Protein AF-A0A1U9V2F8-F1 (afdb_monomer)

Foldseek 3Di:
DPPPDDDDDDDCVPGPVVVVDDDDDDDDDDPVVVVVVVVVCVVVVPPPVVQAFEEDEPVCVVVVVVVVVVVPGGDYDYDD

Secondary structure (DSSP, 8-state):
--SS-------IIIIIITTT-------S--HHHHHHHHHHHHHTT--SGGGEEEEE-GGGHHHHHHTGGGT---EEEE--

Mean predicted aligned error: 9.19 Å

Organism: Cupriavidus necator (NCBI:txid106590)

Nearest PDB structures (foldseek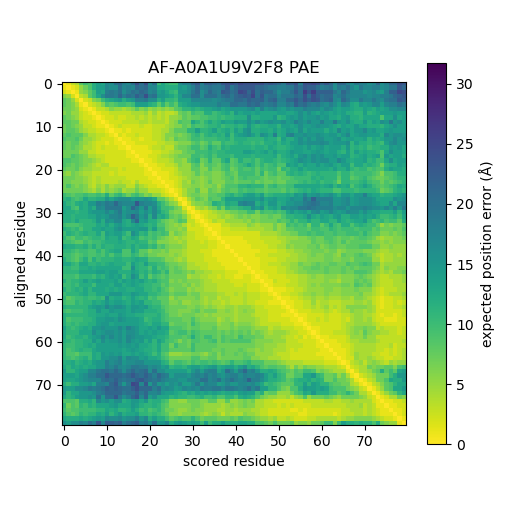):
  3gfb-assembly1_D  TM=7.998E-01  e=1.605E+00  Thermococcus kodakarensis KOD1
  5kia-assembly1_A-2  TM=7.998E-01  e=5.743E+00  Burkholderia thailandensis E264

pLDDT: mean 80.61, std 11.82, range [44.88, 94.69]

Solvent-accessible surface area (backbone atoms only — not comparable to full-atom values): 5340 Å² total; per-residue (Å²): 91,96,80,91,50,80,87,88,83,79,53,65,58,78,60,24,61,76,64,70,55,83,90,82,90,83,79,80,82,53,72,68,63,55,58,53,47,56,60,52,31,61,78,69,66,51,71,72,67,75,57,49,70,43,81,36,50,73,90,45,47,73,59,65,62,56,52,56,78,68,70,79,57,67,41,72,43,79,54,133

Radius of gyration: 18.68 Å; Cα contacts (8 Å, |Δi|>4): 49; chains: 1; bounding box: 33×29×49 Å

Structure (mmCIF, N/CA/C/O backbone):
data_AF-A0A1U9V2F8-F1
#
_entry.id   AF-A0A1U9V2F8-F1
#
loop_
_atom_site.group_PDB
_atom_site.id
_atom_site.type_symbol
_atom_site.label_atom_id
_atom_site.label_alt_id
_atom_site.label_comp_id
_atom_site.label_asym_id
_atom_site.label_entity_id
_atom_site.label_seq_id
_atom_site.pdbx_PDB_ins_code
_atom_site.Cartn_x
_atom_site.Cartn_y
_atom_site.Cartn_z
_atom_site.occupancy
_atom_site.B_iso_or_equiv
_atom_site.auth_seq_id
_atom_site.auth_comp_id
_atom_site.auth_asym_id
_atom_site.auth_atom_id
_atom_site.pdbx_PDB_model_num
ATOM 1 N N . MET A 1 1 ? 5.261 6.656 9.719 1.00 51.56 1 MET A N 1
ATOM 2 C CA . MET A 1 1 ? 3.965 6.261 9.099 1.00 51.56 1 MET A CA 1
ATOM 3 C C . MET A 1 1 ? 4.212 6.163 7.597 1.00 51.56 1 MET A C 1
ATOM 5 O O . MET A 1 1 ? 4.913 7.038 7.125 1.00 51.56 1 MET A O 1
ATOM 9 N N . VAL A 1 2 ? 3.789 5.072 6.936 1.00 44.88 2 VAL A N 1
ATOM 10 C CA . VAL A 1 2 ? 4.294 4.523 5.642 1.00 44.88 2 VAL A CA 1
ATOM 11 C C . VAL A 1 2 ? 5.484 5.270 5.008 1.00 44.88 2 VAL A C 1
ATOM 13 O O . VAL A 1 2 ? 5.323 6.349 4.450 1.00 44.88 2 VAL A O 1
ATOM 16 N N . GLY A 1 3 ? 6.663 4.635 5.071 1.00 53.34 3 GLY A N 1
ATOM 17 C CA . GLY A 1 3 ? 7.958 5.194 4.659 1.00 53.34 3 GLY A CA 1
ATOM 18 C C . GLY A 1 3 ? 8.921 5.444 5.829 1.00 53.34 3 GLY A C 1
ATOM 19 O O . GLY A 1 3 ? 9.610 6.452 5.833 1.00 53.34 3 GLY A O 1
ATOM 20 N N . GLU A 1 4 ? 8.904 4.575 6.851 1.00 54.47 4 GLU A N 1
ATOM 21 C CA . GLU A 1 4 ? 9.933 4.418 7.903 1.00 54.47 4 GLU A CA 1
ATOM 22 C C . GLU A 1 4 ? 10.478 5.698 8.574 1.00 54.47 4 GLU A C 1
ATOM 24 O O . GLU A 1 4 ? 11.663 5.811 8.872 1.00 54.47 4 GLU A O 1
ATOM 29 N N . GLY A 1 5 ? 9.607 6.667 8.877 1.00 55.66 5 GLY A N 1
ATOM 30 C CA . GLY A 1 5 ? 9.960 7.824 9.705 1.00 55.66 5 GLY A CA 1
ATOM 31 C C . GLY A 1 5 ? 8.774 8.426 10.465 1.00 55.66 5 GLY A C 1
ATOM 32 O O . GLY A 1 5 ? 7.636 8.409 9.982 1.00 55.66 5 GLY A O 1
ATOM 33 N N . GLY A 1 6 ? 9.047 8.949 11.666 1.00 64.56 6 GLY A N 1
ATOM 34 C CA . GLY A 1 6 ? 8.136 9.789 12.460 1.00 64.56 6 GLY A CA 1
ATOM 35 C C . GLY A 1 6 ? 7.682 9.193 13.802 1.00 64.56 6 GLY A C 1
ATOM 36 O O . GLY A 1 6 ? 7.358 8.012 13.893 1.00 64.56 6 GLY A O 1
ATOM 37 N N . GLU A 1 7 ? 7.629 10.039 14.837 1.00 76.44 7 GLU A N 1
ATOM 38 C CA . GLU A 1 7 ? 7.060 9.728 16.157 1.00 76.44 7 GLU A CA 1
ATOM 39 C C . GLU A 1 7 ? 5.532 9.906 16.124 1.00 76.44 7 GLU A C 1
ATOM 41 O O . GLU A 1 7 ? 5.032 10.952 15.708 1.00 76.44 7 GLU A O 1
ATOM 46 N N . LEU A 1 8 ? 4.781 8.901 16.580 1.00 80.38 8 LEU A N 1
ATOM 47 C CA . LEU A 1 8 ? 3.337 9.017 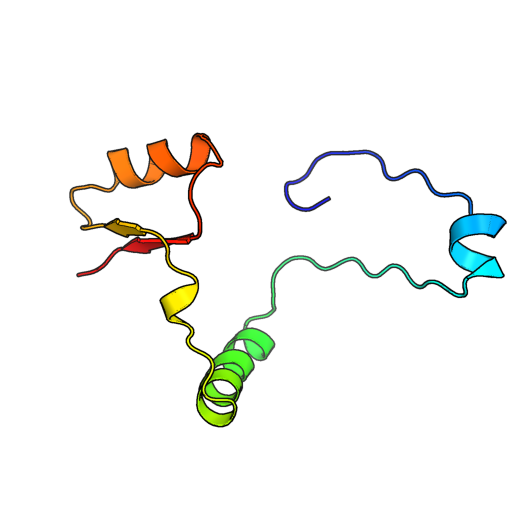16.787 1.00 80.38 8 LEU A CA 1
ATOM 48 C C . LEU A 1 8 ? 3.065 9.480 18.224 1.00 80.38 8 LEU A C 1
ATOM 50 O O . LEU A 1 8 ? 3.320 8.735 19.168 1.00 80.38 8 LEU A O 1
ATOM 54 N N . ARG A 1 9 ? 2.499 10.682 18.388 1.00 83.31 9 ARG A N 1
ATOM 55 C CA . ARG A 1 9 ? 1.990 11.182 19.677 1.00 83.31 9 ARG A CA 1
ATOM 56 C C . ARG A 1 9 ? 0.466 11.227 19.655 1.00 83.31 9 ARG A C 1
ATOM 58 O O . ARG A 1 9 ? -0.110 11.820 18.750 1.00 83.31 9 ARG A O 1
ATOM 65 N N . LEU A 1 10 ? -0.167 10.606 20.647 1.00 86.19 10 LEU A N 1
ATOM 66 C CA . LEU A 1 10 ? -1.623 10.509 20.783 1.00 86.19 10 LEU A CA 1
ATOM 67 C C . LEU A 1 10 ? -2.045 10.655 22.250 1.00 86.19 10 LEU A C 1
ATOM 69 O O . LEU A 1 10 ? -1.342 10.169 23.139 1.00 86.19 10 LEU A O 1
ATOM 73 N N . ASP A 1 11 ? -3.179 11.317 22.510 1.00 88.75 11 ASP A N 1
ATOM 74 C CA . ASP A 1 11 ? -3.762 11.388 23.854 1.00 88.75 11 ASP A CA 1
ATOM 75 C C . ASP A 1 11 ? -4.654 10.165 24.099 1.00 88.75 11 ASP A C 1
ATOM 77 O O . ASP A 1 11 ? -5.685 9.971 23.451 1.00 88.75 11 ASP A O 1
ATOM 81 N N . VAL A 1 12 ? -4.274 9.327 25.066 1.00 84.94 12 VAL A N 1
ATOM 82 C CA . VAL A 1 12 ? -4.961 8.052 25.333 1.00 84.94 12 VAL A CA 1
ATOM 83 C C . VAL A 1 12 ? -6.450 8.254 25.639 1.00 84.94 12 VAL A C 1
ATOM 85 O O . VAL A 1 12 ? -7.286 7.445 25.233 1.00 84.94 12 VAL A O 1
ATOM 88 N N . SER A 1 13 ? -6.821 9.332 26.331 1.00 85.19 13 SER A N 1
ATOM 89 C CA . SER A 1 13 ? -8.204 9.552 26.752 1.00 85.19 13 SER A CA 1
ATOM 90 C C . SER A 1 13 ? -9.051 10.153 25.633 1.00 85.19 13 SER A C 1
ATOM 92 O O . SER A 1 13 ? -10.105 9.608 25.291 1.00 85.19 13 SER A O 1
ATOM 94 N N . ALA A 1 14 ? -8.611 11.276 25.070 1.00 88.12 14 ALA A N 1
ATOM 95 C CA . ALA A 1 14 ? -9.356 12.026 24.068 1.00 88.12 14 ALA A CA 1
ATOM 96 C C . ALA A 1 14 ? -9.346 11.348 22.693 1.00 88.12 14 ALA A C 1
ATOM 98 O O . ALA A 1 14 ? -10.362 11.403 21.994 1.00 88.12 14 ALA A O 1
ATOM 99 N N . ASP A 1 15 ? -8.246 10.692 22.314 1.00 84.56 15 ASP A N 1
ATOM 100 C CA . ASP A 1 15 ? -8.084 10.148 20.964 1.00 84.56 15 ASP A CA 1
ATOM 101 C C . ASP A 1 15 ? -8.393 8.660 20.860 1.00 84.56 15 ASP A C 1
ATOM 103 O O . ASP A 1 15 ? -8.851 8.226 19.805 1.00 84.56 15 ASP A O 1
ATOM 107 N N . MET A 1 16 ? -8.227 7.895 21.944 1.00 88.94 16 MET A N 1
ATOM 108 C CA . MET A 1 16 ? -8.492 6.453 21.928 1.00 88.94 16 MET A CA 1
ATOM 109 C C . MET A 1 16 ? -9.716 6.060 22.750 1.00 88.94 16 MET A C 1
ATOM 111 O O . MET A 1 16 ? -10.680 5.544 22.189 1.00 88.94 16 MET A O 1
ATOM 115 N N . LEU A 1 17 ? -9.725 6.318 24.061 1.00 85.56 17 LEU A N 1
ATOM 116 C CA . LEU A 1 17 ? -10.747 5.763 24.958 1.00 85.56 17 LEU A CA 1
ATOM 117 C C . LEU A 1 17 ? -12.139 6.361 24.735 1.00 85.56 17 LEU A C 1
ATOM 119 O O . LEU A 1 17 ? -13.111 5.619 24.608 1.00 85.56 17 LEU A O 1
ATOM 123 N N . ARG A 1 18 ? -12.254 7.692 24.653 1.00 89.31 18 ARG A N 1
ATOM 124 C CA . ARG A 1 18 ? -13.559 8.354 24.459 1.00 89.31 18 ARG A CA 1
ATOM 125 C C . ARG A 1 18 ? -14.147 8.120 23.070 1.00 89.31 18 ARG A C 1
ATOM 127 O O . ARG A 1 18 ? -15.362 8.163 22.918 1.00 89.31 18 ARG A O 1
ATOM 134 N N . LYS A 1 19 ? -13.289 7.885 22.075 1.00 91.62 19 LYS A N 1
ATOM 135 C CA . LYS A 1 19 ? -13.677 7.635 20.679 1.00 91.62 19 LYS A CA 1
ATOM 136 C C . LYS A 1 19 ? -13.749 6.140 20.338 1.00 91.62 19 LYS A C 1
ATOM 138 O O . LYS A 1 19 ? -14.163 5.809 19.235 1.00 91.62 19 LYS A O 1
ATOM 143 N N . GLN A 1 20 ? -13.349 5.259 21.262 1.00 89.44 20 GLN A N 1
ATOM 144 C CA . GLN A 1 20 ? -13.265 3.805 21.073 1.00 89.44 20 GLN A CA 1
ATOM 145 C C . GLN A 1 20 ? -12.449 3.402 19.826 1.00 89.44 20 GLN A C 1
ATOM 147 O O . GLN A 1 20 ? -12.833 2.516 19.064 1.00 89.44 20 GLN A O 1
ATOM 152 N N . VAL A 1 21 ? -11.310 4.066 19.605 1.00 92.25 21 VAL A N 1
ATOM 153 C CA . VAL A 1 21 ? -10.456 3.860 18.420 1.00 92.25 21 VAL A CA 1
ATOM 154 C C . VAL A 1 21 ? -9.443 2.739 18.659 1.00 92.25 21 VAL A C 1
ATOM 156 O O . VAL A 1 21 ? -8.789 2.691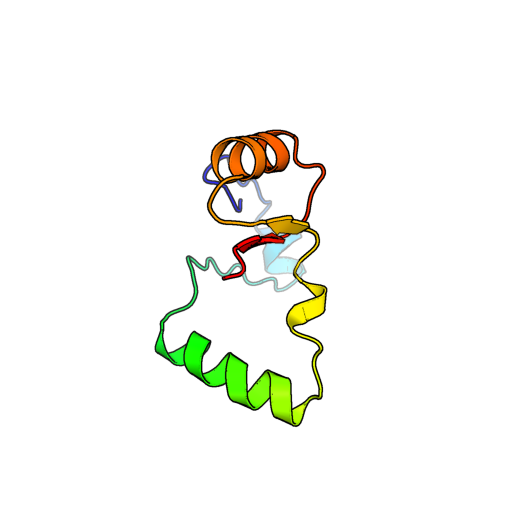 19.699 1.00 92.25 21 VAL A O 1
ATOM 159 N N . THR A 1 22 ? -9.267 1.868 17.660 1.00 89.31 22 THR A N 1
ATOM 160 C CA . THR A 1 22 ? -8.246 0.807 17.641 1.00 89.31 22 THR A CA 1
ATOM 161 C C . THR A 1 22 ? -7.158 1.138 16.619 1.00 89.31 22 THR A C 1
ATOM 163 O O . THR A 1 22 ? -7.468 1.485 15.482 1.00 89.31 22 THR A O 1
ATOM 166 N N . VAL A 1 23 ? -5.885 1.010 17.009 1.00 86.75 23 VAL A N 1
ATOM 167 C CA . VAL A 1 23 ? -4.722 1.211 16.126 1.00 86.75 23 VAL A CA 1
ATOM 168 C C . VAL A 1 23 ? -4.147 -0.149 15.738 1.00 86.75 23 VAL A C 1
ATOM 170 O O . VAL A 1 23 ? -3.782 -0.935 16.609 1.00 86.75 23 VAL A O 1
ATOM 173 N N . MET A 1 24 ? -4.045 -0.417 14.435 1.00 85.56 24 MET A N 1
ATOM 174 C CA . MET A 1 24 ? -3.456 -1.641 13.886 1.00 85.56 24 MET A CA 1
ATOM 175 C C . MET A 1 24 ? -2.318 -1.282 12.929 1.00 85.56 24 MET A C 1
ATOM 177 O O . MET A 1 24 ? -2.532 -0.606 11.925 1.00 85.56 24 MET A O 1
ATOM 181 N N . GLY A 1 25 ? -1.106 -1.741 13.240 1.00 82.12 25 GLY A N 1
ATOM 182 C CA . GLY A 1 25 ? 0.031 -1.657 12.324 1.00 82.12 25 GLY A CA 1
ATOM 183 C C . GLY A 1 25 ? -0.008 -2.795 11.306 1.00 82.12 25 GLY A C 1
ATOM 184 O O . GLY A 1 25 ? -0.311 -3.931 11.665 1.00 82.12 25 GLY A O 1
ATOM 185 N N . SER A 1 26 ? 0.317 -2.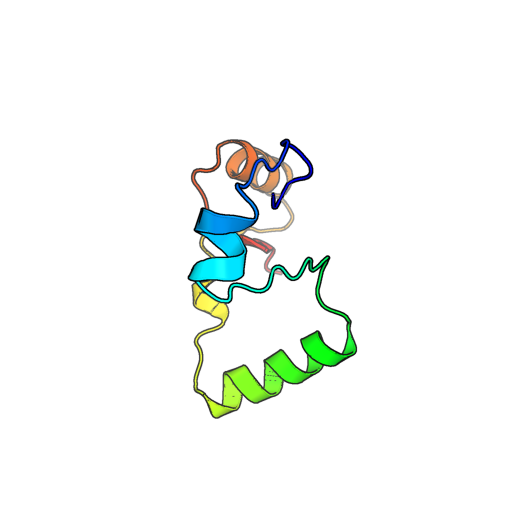505 10.047 1.00 75.75 26 SER A N 1
ATOM 186 C CA . SER A 1 26 ? 0.501 -3.522 9.009 1.00 75.75 26 SER A CA 1
ATOM 187 C C . SER A 1 26 ? 1.761 -3.225 8.202 1.00 75.75 26 SER A C 1
ATOM 189 O O . SER A 1 26 ? 2.082 -2.066 7.935 1.00 75.75 26 SER A O 1
ATOM 191 N N . TRP A 1 27 ? 2.487 -4.282 7.848 1.00 66.19 27 TRP A N 1
ATOM 192 C CA . TRP A 1 27 ? 3.697 -4.220 7.038 1.00 66.19 27 TRP A CA 1
ATOM 193 C C . TRP A 1 27 ? 3.574 -5.221 5.899 1.00 66.19 27 TRP A C 1
ATOM 195 O O . TRP A 1 27 ? 3.689 -6.409 6.168 1.00 66.19 27 TRP A O 1
ATOM 205 N N . THR A 1 28 ? 3.342 -4.717 4.680 1.00 63.81 28 THR A N 1
ATOM 206 C CA . THR A 1 28 ? 3.184 -5.436 3.395 1.00 63.81 28 THR A CA 1
ATOM 207 C C . THR A 1 28 ? 2.268 -6.677 3.419 1.00 63.81 28 THR A C 1
ATOM 209 O O . THR A 1 28 ? 2.306 -7.527 4.297 1.00 63.81 28 THR A O 1
ATOM 212 N N . PHE A 1 29 ? 1.410 -6.834 2.410 1.00 59.03 29 PHE A N 1
ATOM 213 C CA . PHE A 1 29 ? 0.516 -7.996 2.339 1.00 59.03 29 PHE A CA 1
ATOM 214 C C . PHE A 1 29 ? 1.281 -9.328 2.247 1.00 59.03 29 PHE A C 1
ATOM 216 O O . PHE A 1 29 ? 2.233 -9.462 1.480 1.00 59.03 29 PHE A O 1
ATOM 223 N N . PHE A 1 30 ? 0.820 -10.335 2.994 1.00 66.38 30 PHE A N 1
ATOM 224 C CA . PHE A 1 30 ? 1.254 -11.721 2.820 1.00 66.38 30 PHE A CA 1
ATOM 225 C C . PHE A 1 30 ? 0.824 -12.248 1.443 1.00 66.38 30 PHE A C 1
ATOM 227 O O . PHE A 1 30 ? -0.254 -11.909 0.951 1.00 66.38 30 PHE A O 1
ATOM 234 N N . THR A 1 31 ? 1.619 -13.144 0.854 1.00 71.62 31 THR A N 1
ATOM 235 C CA . THR A 1 31 ? 1.387 -13.706 -0.492 1.00 71.62 31 THR A CA 1
ATOM 236 C C . THR A 1 31 ? 0.005 -14.353 -0.653 1.00 71.62 31 THR A C 1
ATOM 238 O O . THR A 1 31 ? -0.581 -14.282 -1.727 1.00 71.62 31 THR A O 1
ATOM 241 N N . ILE A 1 32 ? -0.546 -14.936 0.420 1.00 74.75 32 ILE A N 1
ATOM 242 C CA . ILE A 1 32 ? -1.891 -15.539 0.425 1.00 74.75 32 ILE A CA 1
ATOM 243 C C . ILE A 1 32 ? -2.973 -14.474 0.188 1.00 74.75 32 ILE A C 1
ATOM 245 O O . ILE A 1 32 ? -3.801 -14.631 -0.700 1.00 74.75 32 ILE A O 1
ATOM 249 N N . ILE A 1 33 ? -2.923 -13.355 0.915 1.00 72.31 33 ILE A N 1
ATOM 250 C CA . ILE A 1 33 ? -3.901 -12.263 0.773 1.00 72.31 33 ILE A CA 1
ATOM 251 C C . ILE A 1 33 ? -3.746 -11.586 -0.595 1.00 72.31 33 ILE A C 1
ATOM 253 O O . ILE A 1 33 ? -4.729 -11.199 -1.221 1.00 72.31 33 ILE A O 1
ATOM 257 N N . GLN A 1 34 ? -2.515 -11.494 -1.104 1.00 76.69 34 GLN A N 1
ATOM 258 C CA . GLN A 1 34 ? -2.257 -10.959 -2.439 1.00 76.69 34 GLN A CA 1
ATOM 259 C C . GLN A 1 34 ? -2.882 -11.822 -3.549 1.00 76.69 34 GLN A C 1
AT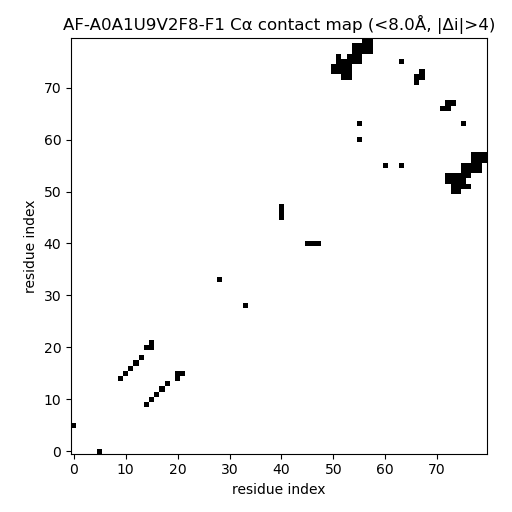OM 261 O O . GLN A 1 34 ? -3.357 -11.275 -4.544 1.00 76.69 34 GLN A O 1
ATOM 266 N N . ALA A 1 35 ? -2.925 -13.149 -3.381 1.00 82.69 35 ALA A N 1
ATOM 267 C CA . ALA A 1 35 ? -3.581 -14.047 -4.330 1.00 82.69 35 ALA A CA 1
ATOM 268 C C . ALA A 1 35 ? -5.106 -13.856 -4.355 1.00 82.69 35 ALA A C 1
ATOM 270 O O . ALA A 1 35 ? -5.708 -13.936 -5.423 1.00 82.69 35 ALA A O 1
ATOM 271 N N . GLU A 1 36 ? -5.722 -13.539 -3.213 1.00 84.56 36 GLU A N 1
ATOM 272 C CA . GLU A 1 36 ? -7.159 -13.239 -3.118 1.00 84.56 36 GLU A CA 1
ATOM 273 C C . GLU A 1 36 ? -7.540 -11.903 -3.778 1.00 84.56 36 GLU A C 1
ATOM 275 O O . GLU A 1 36 ? -8.684 -11.722 -4.200 1.00 84.56 36 GLU A O 1
ATOM 280 N N . CYS A 1 37 ? -6.591 -10.974 -3.941 1.00 85.06 37 CYS A N 1
ATOM 281 C CA . CYS A 1 37 ? -6.854 -9.710 -4.627 1.00 85.06 37 CYS A CA 1
ATOM 282 C C . CYS A 1 37 ? -7.224 -9.904 -6.107 1.00 85.06 37 CYS A C 1
ATOM 284 O O . CYS A 1 37 ? -8.058 -9.161 -6.618 1.00 85.06 37 CYS A O 1
ATOM 286 N N . ALA A 1 38 ? -6.645 -10.895 -6.792 1.00 86.06 38 ALA A N 1
ATOM 287 C CA . ALA A 1 38 ? -6.918 -11.146 -8.208 1.00 86.06 38 ALA A CA 1
ATOM 288 C C . ALA A 1 38 ? -8.390 -11.529 -8.493 1.00 86.06 38 ALA A C 1
ATOM 290 O O . ALA A 1 38 ? -9.027 -10.829 -9.285 1.00 86.06 38 ALA A O 1
ATOM 291 N N . PRO A 1 39 ? -8.985 -12.563 -7.856 1.00 88.94 39 PRO A N 1
ATOM 292 C CA . PRO A 1 39 ? -10.398 -12.884 -8.057 1.00 88.94 39 PRO A CA 1
ATOM 293 C C . PRO A 1 39 ? -11.314 -11.752 -7.582 1.00 88.94 39 PRO A C 1
ATOM 295 O O . PRO A 1 39 ? -12.275 -11.423 -8.271 1.00 88.94 39 PRO A O 1
ATOM 298 N N . PHE A 1 40 ? -10.973 -11.072 -6.480 1.00 90.25 40 PHE A N 1
ATOM 299 C CA . PHE A 1 40 ? -11.734 -9.913 -6.007 1.00 90.25 40 PHE A CA 1
ATOM 300 C C . PHE A 1 40 ? -11.835 -8.805 -7.065 1.00 90.25 40 PHE A C 1
ATOM 302 O O . PHE A 1 40 ? -12.916 -8.249 -7.273 1.00 90.25 40 PHE A O 1
ATOM 309 N N . MET A 1 41 ? -10.726 -8.483 -7.742 1.00 90.00 41 MET A N 1
ATOM 310 C CA . MET A 1 41 ? -10.708 -7.463 -8.794 1.00 90.00 41 MET A CA 1
ATOM 311 C C . MET A 1 41 ? -11.606 -7.851 -9.971 1.00 90.00 41 MET A C 1
ATOM 313 O O . MET A 1 41 ? -12.364 -7.009 -10.457 1.00 90.00 41 MET A O 1
ATOM 317 N N . VAL A 1 42 ? -11.575 -9.121 -10.384 1.00 92.38 42 VAL A N 1
ATOM 318 C CA . VAL A 1 42 ? -12.423 -9.645 -11.466 1.00 92.38 42 VAL A CA 1
ATOM 319 C C . VAL A 1 42 ? -13.903 -9.580 -11.082 1.00 92.38 42 VAL A C 1
ATOM 321 O O . VAL A 1 42 ? -14.700 -8.989 -11.815 1.00 92.38 42 VAL A O 1
ATOM 324 N N . ASP A 1 43 ? -14.267 -10.110 -9.913 1.00 94.69 43 ASP A N 1
ATOM 325 C CA . ASP A 1 43 ? -15.657 -10.191 -9.445 1.00 94.69 43 ASP A CA 1
ATOM 326 C C . ASP A 1 43 ? -16.298 -8.808 -9.292 1.00 94.69 43 ASP A C 1
ATOM 328 O O . ASP A 1 43 ? -17.475 -8.597 -9.601 1.00 94.69 43 ASP A O 1
ATOM 332 N N . ARG A 1 44 ? -15.513 -7.838 -8.818 1.00 94.38 44 ARG A N 1
ATOM 333 C CA . ARG A 1 44 ? -15.960 -6.462 -8.577 1.00 94.38 44 ARG A CA 1
ATOM 334 C C . ARG A 1 44 ? -15.771 -5.547 -9.786 1.00 94.38 44 ARG A C 1
ATOM 336 O O . ARG A 1 44 ? -16.154 -4.382 -9.694 1.00 94.38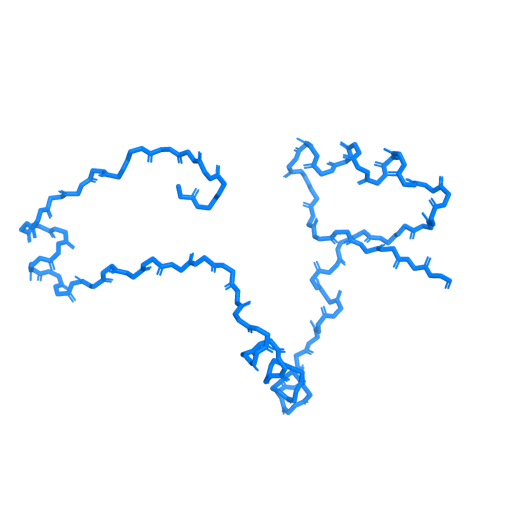 44 ARG A O 1
ATOM 343 N N . LYS A 1 45 ? -15.213 -6.047 -10.897 1.00 93.25 45 LYS A N 1
ATOM 344 C CA . LYS A 1 45 ? -14.841 -5.254 -12.084 1.00 93.25 45 LYS A CA 1
ATOM 345 C C . LYS A 1 45 ? -13.983 -4.037 -11.720 1.00 93.25 45 LYS A C 1
ATOM 347 O O . LYS A 1 45 ? -14.208 -2.933 -12.214 1.00 93.25 45 LYS A O 1
ATOM 352 N N . VAL A 1 46 ? -13.037 -4.234 -10.808 1.00 92.81 46 VAL A N 1
ATOM 353 C CA . VAL A 1 46 ? -12.077 -3.197 -10.427 1.00 92.81 46 VAL A CA 1
ATOM 354 C C . VAL A 1 46 ? -11.062 -3.060 -11.550 1.00 92.81 46 VAL A C 1
ATOM 356 O O . VAL A 1 46 ? -10.417 -4.037 -11.927 1.00 92.81 46 VAL A O 1
ATOM 359 N N . ASP A 1 47 ? -10.904 -1.840 -12.056 1.00 89.44 47 ASP A N 1
ATOM 360 C CA . ASP A 1 47 ? -9.835 -1.510 -12.990 1.00 89.44 47 ASP A CA 1
ATOM 361 C C . ASP A 1 47 ? -8.500 -1.450 -12.233 1.00 89.44 47 ASP A C 1
ATOM 363 O O . ASP A 1 47 ? -8.145 -0.442 -11.618 1.00 89.44 47 ASP A O 1
ATOM 367 N N . GLY A 1 48 ? -7.788 -2.577 -12.230 1.00 84.56 48 GLY A N 1
ATOM 368 C CA . GLY A 1 48 ? -6.459 -2.677 -11.637 1.00 84.56 48 GLY A CA 1
ATOM 369 C C . GLY A 1 48 ? -5.407 -1.873 -12.400 1.00 84.56 48 GLY A C 1
ATOM 370 O O . GLY A 1 48 ? -4.432 -1.442 -11.789 1.00 84.56 48 GLY A O 1
ATOM 371 N N . ASP A 1 49 ? -5.613 -1.620 -13.693 1.00 86.06 49 ASP A N 1
ATOM 372 C CA . ASP A 1 49 ? -4.653 -0.911 -14.538 1.00 86.06 49 ASP A CA 1
ATOM 373 C C . ASP A 1 49 ? -4.658 0.596 -14.273 1.00 86.06 49 ASP A C 1
ATOM 375 O O . ASP A 1 49 ? -3.632 1.257 -14.457 1.00 86.06 49 ASP A O 1
ATOM 379 N N . ALA A 1 50 ? -5.773 1.132 -13.769 1.00 86.69 50 ALA A N 1
ATOM 380 C CA . ALA A 1 50 ? -5.901 2.531 -13.365 1.00 86.69 50 ALA A CA 1
ATOM 381 C C . ALA A 1 50 ? -4.918 2.948 -12.255 1.00 86.69 50 ALA A C 1
ATOM 383 O O . ALA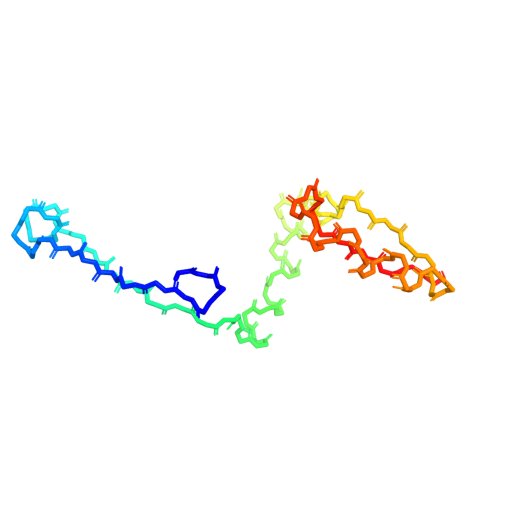 A 1 50 ? -4.674 4.140 -12.065 1.00 86.69 50 ALA A O 1
ATOM 384 N N . VAL A 1 51 ? -4.327 1.994 -11.523 1.00 86.06 51 VAL A N 1
ATOM 385 C CA . VAL A 1 51 ? -3.291 2.296 -10.521 1.00 86.06 51 VAL A CA 1
ATOM 386 C C . VAL A 1 51 ? -2.000 2.814 -11.164 1.00 86.06 51 VAL A C 1
ATOM 388 O O . VAL A 1 51 ? -1.213 3.495 -10.502 1.00 86.06 51 VAL A O 1
ATOM 391 N N . PHE A 1 52 ? -1.756 2.464 -12.431 1.00 87.88 52 PHE A N 1
ATOM 392 C CA . PHE A 1 52 ? -0.519 2.789 -13.123 1.00 87.88 52 PHE A CA 1
ATOM 393 C C . PHE A 1 52 ? -0.633 4.125 -13.848 1.00 87.88 52 PHE A C 1
ATOM 395 O O . PHE A 1 52 ? -1.390 4.272 -14.808 1.00 87.88 52 PHE A O 1
ATOM 402 N N . SER A 1 53 ? 0.164 5.093 -13.406 1.00 87.50 53 SER A N 1
ATOM 403 C CA . SER A 1 53 ? 0.245 6.415 -14.030 1.00 87.50 53 SER A CA 1
ATOM 404 C C . SER A 1 53 ? 1.229 6.440 -15.197 1.00 87.50 53 SER A C 1
ATOM 406 O O . SER A 1 53 ? 1.002 7.148 -16.174 1.00 87.50 53 SER A O 1
ATOM 408 N N . ASP A 1 54 ? 2.287 5.631 -15.124 1.00 87.44 54 ASP A N 1
ATOM 409 C CA . ASP A 1 54 ? 3.392 5.653 -16.077 1.00 87.44 54 ASP A CA 1
ATOM 410 C C . ASP A 1 54 ? 3.737 4.232 -16.539 1.00 8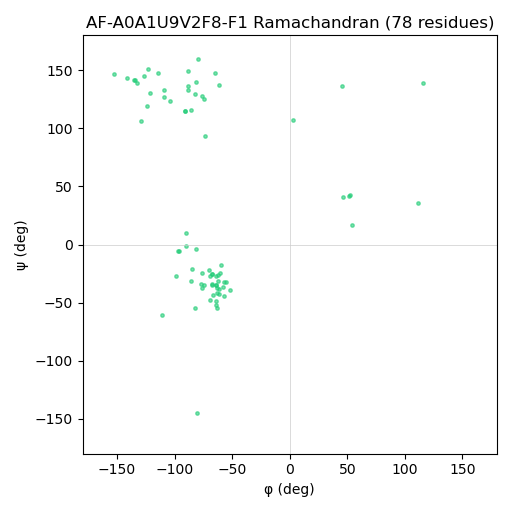7.44 54 ASP A C 1
ATOM 412 O O . ASP A 1 54 ? 3.757 3.286 -15.744 1.00 87.44 54 ASP A O 1
ATOM 416 N N . ARG A 1 55 ? 4.019 4.084 -17.836 1.00 89.12 55 ARG A N 1
ATOM 417 C CA . ARG A 1 55 ? 4.437 2.828 -18.470 1.00 89.12 55 ARG A CA 1
ATOM 418 C C . ARG A 1 55 ? 5.796 3.045 -19.121 1.00 89.12 55 ARG A C 1
ATOM 420 O O . ARG A 1 55 ? 5.957 4.010 -19.862 1.00 89.12 55 ARG A O 1
ATOM 427 N N . TRP A 1 56 ? 6.738 2.153 -18.845 1.00 89.44 56 TRP A N 1
ATOM 428 C CA . TRP A 1 56 ? 8.134 2.281 -19.260 1.00 89.44 56 TRP A CA 1
ATOM 429 C C . TRP A 1 56 ? 8.597 1.035 -20.000 1.00 89.44 56 TRP A C 1
ATOM 431 O O . TRP A 1 56 ? 8.214 -0.079 -19.635 1.00 89.44 56 TRP A O 1
ATOM 441 N N . LEU A 1 57 ? 9.456 1.211 -20.999 1.00 92.56 57 LEU A N 1
ATOM 442 C CA . LEU A 1 57 ? 10.245 0.107 -21.534 1.00 92.56 57 LEU A CA 1
ATOM 443 C C . LEU A 1 57 ? 11.446 -0.149 -20.619 1.00 92.56 57 LEU A C 1
ATOM 445 O O . LEU A 1 57 ? 11.862 0.715 -19.845 1.00 92.56 57 LEU A O 1
ATOM 449 N N . PHE A 1 58 ? 12.022 -1.348 -20.699 1.00 88.56 58 PHE A N 1
ATOM 450 C CA . PHE A 1 58 ? 13.177 -1.705 -19.868 1.00 88.56 58 PHE A CA 1
ATOM 451 C C . PHE A 1 58 ? 14.407 -0.825 -20.155 1.00 88.56 58 PHE A C 1
ATOM 453 O O . PHE A 1 58 ? 15.186 -0.529 -19.251 1.00 88.56 58 PHE A O 1
ATOM 460 N N . GLU A 1 59 ? 14.559 -0.361 -21.397 1.00 90.81 59 GLU A N 1
ATOM 461 C CA . GLU A 1 59 ? 15.619 0.571 -21.805 1.00 90.81 59 GLU A CA 1
ATOM 462 C C . GLU A 1 59 ? 15.544 1.932 -21.092 1.00 90.81 59 GLU A C 1
ATOM 464 O O . GLU A 1 59 ? 16.579 2.551 -20.843 1.00 90.81 59 GLU A O 1
ATOM 469 N N . ASP A 1 60 ? 14.351 2.338 -20.647 1.00 88.44 60 ASP A N 1
ATOM 470 C CA . ASP A 1 60 ? 14.110 3.607 -19.954 1.00 88.44 60 ASP A CA 1
ATOM 471 C C . ASP A 1 60 ? 14.256 3.506 -18.426 1.00 88.44 60 ASP A C 1
ATOM 473 O O . ASP A 1 60 ? 13.912 4.444 -17.702 1.00 88.44 60 ASP A O 1
ATOM 477 N N . ALA A 1 61 ? 14.772 2.388 -17.898 1.00 85.75 61 ALA A N 1
ATOM 478 C CA . ALA A 1 61 ? 14.813 2.124 -16.458 1.00 85.75 61 ALA A CA 1
ATOM 479 C C . ALA A 1 61 ? 15.446 3.261 -15.638 1.00 85.75 61 ALA A C 1
ATOM 481 O O . ALA A 1 61 ? 14.947 3.603 -14.568 1.00 85.75 61 ALA A O 1
ATOM 482 N N . VAL A 1 62 ? 16.514 3.887 -16.141 1.00 86.25 62 VAL A N 1
ATOM 483 C CA . VAL A 1 62 ? 17.188 4.994 -15.440 1.00 86.25 62 VAL A CA 1
ATOM 484 C C . VAL A 1 62 ? 16.254 6.189 -15.238 1.00 86.25 62 VAL A C 1
ATOM 486 O O . VAL A 1 62 ? 16.240 6.778 -14.158 1.00 86.25 62 VAL A O 1
ATOM 489 N N . GLU A 1 63 ? 15.466 6.542 -16.250 1.00 83.62 63 GLU A N 1
ATOM 490 C CA . GLU A 1 63 ? 14.528 7.663 -16.166 1.00 83.62 63 GLU A CA 1
ATOM 491 C C . GLU A 1 63 ? 13.290 7.289 -15.342 1.00 83.62 63 GLU A C 1
ATOM 493 O O . GLU A 1 63 ? 12.838 8.074 -14.502 1.00 83.62 63 GLU A O 1
ATOM 498 N N . ALA A 1 64 ? 12.819 6.047 -15.484 1.00 84.12 64 ALA A N 1
ATOM 499 C CA . ALA A 1 64 ? 11.721 5.496 -14.698 1.00 84.12 64 ALA A CA 1
ATOM 500 C C . ALA A 1 64 ? 11.982 5.555 -13.182 1.00 84.12 64 ALA A C 1
ATOM 502 O O . ALA A 1 64 ? 11.041 5.745 -12.417 1.00 84.12 64 ALA A O 1
ATOM 503 N N . TYR A 1 65 ? 13.239 5.436 -12.733 1.00 81.69 65 TYR A N 1
ATOM 504 C CA . TYR A 1 65 ? 13.605 5.570 -11.316 1.00 81.69 65 TYR A CA 1
ATOM 505 C C . TYR A 1 65 ? 13.843 7.017 -10.853 1.00 81.69 65 TYR A C 1
ATOM 507 O O . TYR A 1 65 ? 13.736 7.280 -9.656 1.00 81.69 65 TYR A O 1
ATOM 515 N N . ARG A 1 66 ? 14.122 7.970 -11.752 1.00 81.81 66 ARG A N 1
ATOM 516 C CA . ARG A 1 66 ? 14.300 9.391 -11.382 1.00 81.81 66 ARG A CA 1
ATOM 517 C C . ARG A 1 66 ? 12.980 10.114 -11.125 1.00 81.81 66 ARG A C 1
ATOM 519 O O . ARG A 1 66 ? 12.917 10.998 -10.279 1.00 81.81 66 ARG A O 1
ATOM 526 N N . ARG A 1 67 ? 11.917 9.752 -11.845 1.00 70.12 67 ARG A N 1
ATOM 527 C CA . ARG A 1 67 ? 10.598 10.405 -11.743 1.00 70.12 67 ARG A CA 1
ATOM 528 C C . ARG A 1 67 ? 9.8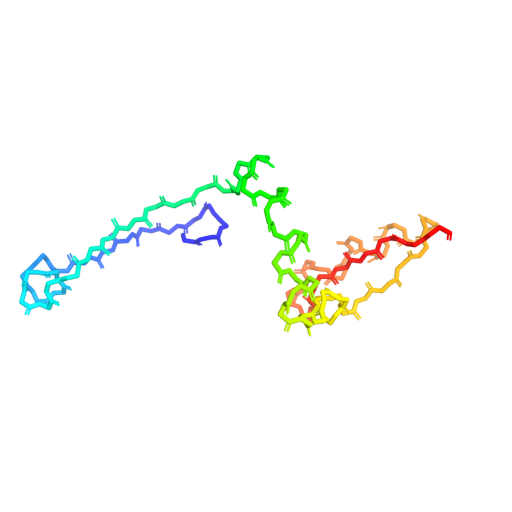76 10.203 -10.395 1.00 70.12 67 ARG A C 1
ATOM 530 O O . ARG A 1 67 ? 9.330 11.182 -9.886 1.00 70.12 67 ARG A O 1
ATOM 537 N N . PRO A 1 68 ? 9.858 8.993 -9.799 1.00 61.09 68 PRO A N 1
ATOM 538 C CA . PRO A 1 68 ? 9.213 8.739 -8.508 1.00 61.09 68 PRO A CA 1
ATOM 539 C C . PRO A 1 68 ? 9.841 9.503 -7.336 1.00 61.09 68 PRO A C 1
ATOM 541 O O . PRO A 1 68 ? 9.137 9.833 -6.384 1.00 61.09 68 PRO A O 1
ATOM 544 N N . ASP A 1 69 ? 11.134 9.835 -7.424 1.00 60.59 69 ASP A N 1
ATOM 545 C CA . ASP A 1 69 ? 11.863 10.616 -6.411 1.00 60.59 69 ASP A CA 1
ATOM 546 C C . ASP A 1 69 ? 11.259 12.020 -6.210 1.00 60.59 69 ASP A C 1
ATOM 548 O O . ASP A 1 69 ? 11.312 12.595 -5.127 1.00 60.59 69 ASP A O 1
ATOM 552 N N . MET A 1 70 ? 10.568 12.540 -7.230 1.00 63.41 70 MET A N 1
ATOM 553 C CA . MET A 1 70 ? 9.902 13.843 -7.183 1.00 63.41 70 MET A CA 1
ATOM 554 C C . MET A 1 70 ? 8.527 13.817 -6.493 1.00 63.41 70 MET A C 1
ATOM 556 O O . MET A 1 70 ? 7.901 14.867 -6.379 1.00 63.41 70 MET A O 1
ATOM 560 N N . GLN A 1 71 ? 8.023 12.648 -6.069 1.00 62.06 71 GLN A N 1
ATOM 561 C CA . GLN A 1 71 ? 6.683 12.454 -5.477 1.00 62.06 71 GLN A CA 1
ATOM 562 C C . GLN A 1 71 ? 5.502 12.974 -6.328 1.00 62.06 71 GLN A C 1
ATOM 564 O O . GLN A 1 71 ? 4.394 13.159 -5.826 1.00 62.06 71 GLN A O 1
ATOM 569 N N . THR A 1 72 ? 5.713 13.220 -7.620 1.00 62.12 72 THR A N 1
ATOM 570 C CA . THR A 1 72 ? 4.713 13.795 -8.538 1.00 62.12 72 THR A CA 1
ATOM 571 C C . THR A 1 72 ? 3.969 12.750 -9.365 1.00 62.12 72 THR A C 1
ATOM 573 O O . THR A 1 72 ? 3.056 13.099 -10.110 1.00 62.12 72 THR A O 1
ATOM 576 N N . THR A 1 73 ? 4.357 11.479 -9.261 1.00 66.31 73 THR A N 1
ATOM 577 C CA . THR A 1 73 ? 3.849 10.385 -10.097 1.00 66.31 73 THR A CA 1
ATOM 578 C C . THR A 1 73 ? 3.248 9.272 -9.241 1.00 66.31 73 THR A C 1
ATOM 580 O O . THR A 1 73 ? 3.613 9.099 -8.077 1.00 66.31 73 THR A O 1
ATOM 583 N N . GLY A 1 74 ? 2.266 8.558 -9.800 1.00 78.00 74 GLY A N 1
ATOM 584 C CA . GLY A 1 74 ? 1.661 7.386 -9.170 1.00 78.00 74 GLY A CA 1
ATOM 585 C C . GLY A 1 74 ? 2.515 6.133 -9.370 1.00 78.00 74 GLY A C 1
ATOM 586 O O . GLY A 1 74 ? 3.743 6.185 -9.385 1.00 78.00 74 GLY A O 1
ATOM 587 N N . LYS A 1 75 ? 1.882 4.966 -9.523 1.00 84.38 75 LYS A N 1
ATOM 588 C CA . LYS A 1 75 ? 2.627 3.716 -9.717 1.00 84.38 75 LYS A CA 1
ATOM 589 C C . LYS A 1 75 ? 3.163 3.634 -11.152 1.00 84.38 75 LYS A C 1
ATOM 591 O O . LYS A 1 75 ? 2.394 3.751 -12.103 1.00 84.38 75 LYS A O 1
ATOM 596 N N . GLY A 1 76 ? 4.461 3.388 -11.307 1.00 86.50 76 GLY A N 1
ATOM 597 C CA . GLY A 1 76 ? 5.069 3.040 -12.594 1.00 86.50 76 GLY A CA 1
ATOM 598 C C . GLY A 1 76 ? 5.036 1.531 -12.854 1.00 86.50 76 GLY A C 1
ATOM 599 O O . GLY A 1 76 ? 5.100 0.736 -11.910 1.00 86.50 76 GLY A O 1
ATOM 600 N N . VAL A 1 77 ? 4.956 1.126 -14.122 1.00 89.56 77 VAL A N 1
ATOM 601 C CA . VAL A 1 77 ? 5.088 -0.278 -14.547 1.00 89.56 77 VAL A CA 1
ATOM 602 C C . VAL A 1 77 ? 6.013 -0.406 -15.751 1.00 89.56 77 VAL A C 1
ATOM 604 O O . VAL A 1 77 ? 5.989 0.432 -16.649 1.00 89.56 77 VAL A O 1
ATOM 607 N N . PHE A 1 78 ? 6.816 -1.468 -15.769 1.00 90.94 78 PHE A N 1
ATOM 608 C CA . PHE A 1 78 ? 7.588 -1.855 -16.944 1.00 90.94 78 PHE A CA 1
ATOM 609 C C . PHE A 1 78 ? 6.760 -2.781 -17.831 1.00 90.94 78 PHE A C 1
ATOM 611 O O . PHE A 1 78 ? 6.149 -3.729 -17.333 1.00 90.94 78 PHE A O 1
ATOM 618 N N . VAL A 1 79 ? 6.744 -2.500 -19.130 1.00 88.88 79 VAL A N 1
ATOM 619 C CA . VAL A 1 79 ? 6.072 -3.308 -20.154 1.00 88.88 79 VAL A CA 1
ATOM 620 C C . VAL A 1 79 ? 7.117 -3.907 -21.101 1.00 88.88 79 VAL A C 1
ATOM 622 O O . VAL A 1 79 ? 8.177 -3.312 -21.304 1.00 88.88 79 VAL A O 1
ATOM 625 N N . PHE A 1 80 ? 6.836 -5.105 -21.619 1.00 82.00 80 PHE A N 1
ATOM 626 C CA . PHE A 1 80 ? 7.730 -5.897 -22.474 1.00 82.00 80 PHE A CA 1
ATOM 627 C C . PHE A 1 80 ? 7.208 -5.957 -23.907 1.00 82.00 80 PHE A C 1
ATOM 629 O O . PHE A 1 80 ? 5.964 -5.985 -24.064 1.00 82.00 80 PHE A O 1
#

Sequence (80 aa):
MVGEGGELRLDVSADMLRKQVTVMGSWTFFTIIQAECAPFMVDRKVDGDAVFSDRWLFEDAVEAYRRPDMQTTGKGVFVF